Protein AF-U3TZK6-F1 (afdb_monomer_lite)

Sequence (87 aa):
MTSRLLLQTRVLTVAAPDYLARCGRPTQPQQLTEHNCLQYIDPRSNKPFSWEFHRGTQRLTVATHGHLTTTDPDLMVQACVGGAGVA

pLDDT: mean 95.45, std 4.26, range [64.56, 98.62]

Radius of gyration: 14.42 Å; chains: 1; bounding box: 30×44×25 Å

Secondary structure (DSSP, 8-state):
--------------B-HHHHHHH---SSGGGGGGSBBPEEEETTTTEEPPEEEEETTEEEEE--B-S-EES-HHHHHHHHHTTS-B-

Foldseek 3Di:
DDDDDDDDDDDDKDAAPVLCVVQNDDPDPQCLQVWAAAFEQDPVVRHTDWPWDDDPPDIDTHPHHHDHYDNDPVVVVVCRNVNRTMD

Structure (mmCIF, N/CA/C/O backbone):
data_AF-U3TZK6-F1
#
_entry.id   AF-U3TZK6-F1
#
loop_
_atom_site.group_PDB
_atom_site.id
_atom_site.type_symbol
_atom_site.label_atom_id
_atom_site.label_alt_id
_atom_site.label_comp_id
_atom_site.label_asym_id
_atom_site.label_entity_id
_atom_site.label_seq_id
_atom_site.pdbx_PDB_ins_code
_atom_site.Cartn_x
_atom_site.Cartn_y
_atom_site.Cartn_z
_atom_site.occupancy
_atom_site.B_iso_or_equiv
_atom_site.auth_seq_id
_atom_site.auth_comp_id
_atom_site.auth_asym_id
_atom_site.auth_atom_id
_atom_site.pdbx_PDB_model_num
ATOM 1 N N . MET A 1 1 ? -15.366 31.603 8.713 1.00 64.56 1 MET A N 1
ATOM 2 C CA . MET A 1 1 ? -14.903 30.720 7.620 1.00 64.56 1 MET A CA 1
ATOM 3 C C . MET A 1 1 ? -15.989 29.691 7.361 1.00 64.56 1 MET A C 1
ATOM 5 O O . MET A 1 1 ? -16.362 29.003 8.300 1.00 64.56 1 MET A O 1
ATOM 9 N N . THR A 1 2 ? -16.539 29.624 6.148 1.00 87.88 2 THR A N 1
ATOM 10 C CA . THR A 1 2 ? -17.494 28.579 5.744 1.00 87.88 2 THR A CA 1
ATOM 11 C C . THR A 1 2 ? -16.758 27.543 4.893 1.00 87.88 2 THR A C 1
ATOM 13 O O . THR A 1 2 ? -15.996 27.909 4.002 1.00 87.88 2 THR A O 1
ATOM 16 N N . SER A 1 3 ? -16.939 26.253 5.181 1.00 90.19 3 SER A N 1
ATOM 17 C CA . SER A 1 3 ? -16.453 25.154 4.335 1.00 90.19 3 SER A CA 1
ATOM 18 C C . SER A 1 3 ? -17.636 24.472 3.645 1.00 90.19 3 SER A C 1
ATOM 20 O O . SER A 1 3 ? -18.756 24.482 4.159 1.00 90.19 3 SER A O 1
ATOM 22 N N . ARG A 1 4 ? -17.406 23.902 2.458 1.00 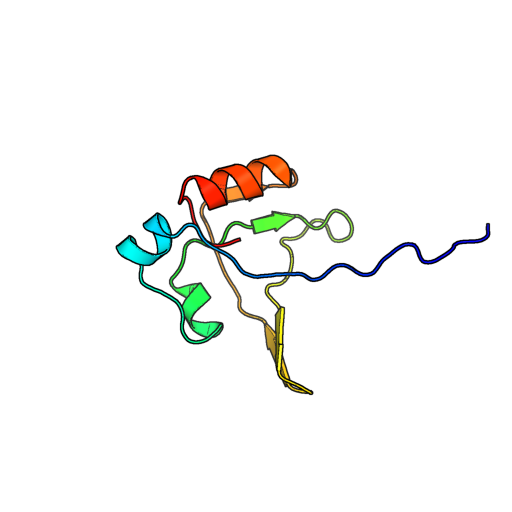95.62 4 ARG A N 1
ATOM 23 C CA . ARG A 1 4 ? -18.409 23.150 1.693 1.00 95.62 4 ARG A CA 1
ATOM 24 C C . ARG A 1 4 ? -17.787 21.853 1.194 1.00 95.62 4 ARG A C 1
ATOM 26 O O . ARG A 1 4 ? -16.707 21.883 0.611 1.00 95.62 4 ARG A O 1
ATOM 33 N N . LEU A 1 5 ? -18.475 20.733 1.409 1.00 95.50 5 LEU A N 1
ATOM 34 C CA . LEU A 1 5 ? -18.057 19.434 0.887 1.00 95.50 5 LEU A CA 1
ATOM 35 C C . LEU A 1 5 ? -18.050 19.472 -0.646 1.00 95.50 5 LEU A C 1
ATOM 37 O O . LEU A 1 5 ? -19.059 19.819 -1.255 1.00 95.50 5 LEU A O 1
ATOM 41 N N . LEU A 1 6 ? -16.914 19.124 -1.251 1.00 96.81 6 LEU A N 1
ATOM 42 C CA . LEU A 1 6 ? -16.792 19.019 -2.707 1.00 96.81 6 LEU A CA 1
ATOM 43 C C . LEU A 1 6 ? -16.957 17.575 -3.176 1.00 96.81 6 LEU A C 1
ATOM 45 O O . LEU A 1 6 ? -17.686 17.317 -4.126 1.00 96.81 6 LEU A O 1
ATOM 49 N N . LEU A 1 7 ? -16.282 16.640 -2.506 1.00 96.50 7 LEU A N 1
ATOM 50 C CA . LEU A 1 7 ? -16.269 15.230 -2.878 1.00 96.50 7 LEU A CA 1
ATOM 51 C C . LEU A 1 7 ? -15.865 14.346 -1.698 1.00 96.50 7 LEU A C 1
ATOM 53 O O . LEU A 1 7 ? -15.268 14.813 -0.726 1.00 96.50 7 LEU A O 1
ATOM 57 N N . GLN A 1 8 ? -16.155 13.054 -1.829 1.00 94.31 8 GLN A N 1
ATOM 58 C CA . GLN A 1 8 ? -15.653 11.999 -0.955 1.00 94.31 8 GLN A CA 1
ATOM 59 C C . GLN A 1 8 ? -14.762 11.065 -1.778 1.00 94.31 8 GLN A C 1
ATOM 61 O O . GLN A 1 8 ? -15.192 10.549 -2.809 1.00 94.31 8 GLN A O 1
ATOM 66 N N . THR A 1 9 ? -13.528 10.846 -1.329 1.00 91.75 9 THR A N 1
ATOM 67 C CA . THR A 1 9 ? -12.599 9.888 -1.941 1.00 91.75 9 THR A CA 1
ATOM 68 C C . THR A 1 9 ? -12.618 8.553 -1.205 1.00 91.75 9 THR A C 1
ATOM 70 O O . THR A 1 9 ? -13.013 8.466 -0.041 1.00 91.75 9 THR A O 1
ATOM 73 N N . ARG A 1 10 ? -12.184 7.496 -1.899 1.00 89.62 10 ARG A N 1
ATOM 74 C CA . ARG A 1 10 ? -11.928 6.179 -1.307 1.00 89.62 10 ARG A CA 1
ATOM 75 C C . ARG A 1 10 ? -10.423 5.964 -1.198 1.00 89.62 10 ARG A C 1
ATOM 77 O O . ARG A 1 10 ? -9.687 6.398 -2.078 1.00 89.62 10 ARG A O 1
ATOM 84 N N . VAL A 1 11 ? -10.001 5.258 -0.156 1.00 90.38 11 VAL A N 1
ATOM 85 C CA . VAL A 1 11 ? -8.650 4.696 -0.045 1.00 90.38 11 VAL A CA 1
ATOM 86 C C . VAL A 1 11 ? -8.723 3.261 -0.553 1.00 90.38 11 VAL A C 1
ATOM 88 O O . VAL A 1 11 ? -9.605 2.508 -0.137 1.00 90.38 11 VAL A O 1
ATOM 91 N N . LEU A 1 12 ? -7.859 2.908 -1.501 1.00 93.62 12 LEU A N 1
ATOM 92 C CA . LEU A 1 12 ? -7.827 1.594 -2.137 1.00 93.62 12 LEU A CA 1
ATOM 93 C C . LEU A 1 12 ? -6.430 1.010 -1.992 1.00 93.62 12 LEU A C 1
ATOM 95 O O . LEU A 1 12 ? -5.459 1.718 -2.220 1.00 93.62 12 LEU A O 1
ATOM 99 N N . THR A 1 13 ? -6.363 -0.281 -1.680 1.00 96.50 13 THR A N 1
ATOM 100 C CA . THR A 1 13 ? -5.114 -1.042 -1.688 1.00 96.50 13 THR A CA 1
ATOM 101 C C . THR A 1 13 ? -4.903 -1.662 -3.061 1.00 96.50 13 THR A C 1
ATOM 103 O O . THR A 1 13 ? -5.759 -2.416 -3.537 1.00 96.50 13 THR A O 1
ATOM 106 N N . VAL A 1 14 ? -3.785 -1.346 -3.705 1.00 97.31 14 VAL A N 1
ATOM 107 C CA . VAL A 1 14 ? -3.505 -1.699 -5.101 1.00 97.31 14 VAL A CA 1
ATOM 108 C C . VAL A 1 14 ? -2.054 -2.137 -5.293 1.00 97.31 14 VAL A C 1
ATOM 110 O O . VAL A 1 14 ? -1.175 -1.822 -4.503 1.00 97.31 14 VAL A O 1
ATOM 113 N N . ALA A 1 15 ? -1.797 -2.885 -6.362 1.00 98.44 15 ALA A N 1
ATOM 114 C CA . ALA A 1 15 ? -0.454 -3.264 -6.787 1.00 98.44 15 ALA A CA 1
ATOM 115 C C . ALA A 1 15 ? -0.435 -3.475 -8.304 1.00 98.44 15 ALA A C 1
ATOM 117 O O . ALA A 1 15 ? -1.467 -3.813 -8.894 1.00 98.44 15 ALA A O 1
ATOM 118 N N . ALA A 1 16 ? 0.729 -3.311 -8.937 1.00 98.62 16 ALA A N 1
ATOM 119 C CA . ALA A 1 16 ? 0.877 -3.632 -10.354 1.00 98.62 16 ALA A CA 1
ATOM 120 C C . ALA A 1 16 ? 0.641 -5.134 -10.624 1.00 98.62 16 ALA A C 1
ATOM 122 O O . ALA A 1 16 ? 1.031 -5.974 -9.803 1.00 98.62 16 ALA A O 1
ATOM 123 N N . PRO A 1 17 ? 0.075 -5.504 -11.789 1.00 98.50 17 PRO A N 1
ATOM 124 C CA . PRO A 1 17 ? -0.097 -6.904 -12.179 1.00 98.50 17 PRO A CA 1
ATOM 125 C C . PRO A 1 17 ? 1.202 -7.717 -12.105 1.00 98.50 17 PRO A C 1
ATOM 127 O O . PRO A 1 17 ? 1.202 -8.812 -11.546 1.00 98.50 17 PRO A O 1
ATOM 130 N N . ASP A 1 18 ? 2.320 -7.153 -12.570 1.00 98.38 18 ASP A N 1
ATOM 131 C CA . ASP A 1 18 ? 3.632 -7.816 -12.563 1.00 98.38 18 ASP A CA 1
ATOM 132 C C . ASP A 1 18 ? 4.163 -8.061 -11.144 1.00 98.38 18 ASP A C 1
ATOM 134 O O . ASP A 1 18 ? 4.824 -9.069 -10.880 1.00 98.38 18 ASP A O 1
ATOM 138 N N . TYR A 1 19 ? 3.842 -7.172 -10.198 1.00 98.62 19 TYR A N 1
ATOM 139 C CA . TYR A 1 19 ? 4.147 -7.397 -8.787 1.00 98.62 19 TYR A CA 1
ATOM 140 C C . TYR A 1 19 ? 3.360 -8.596 -8.252 1.00 98.62 19 TYR A C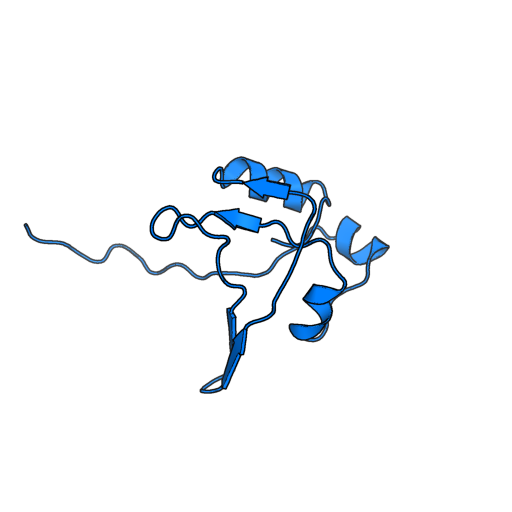 1
ATOM 142 O O . TYR A 1 19 ? 3.949 -9.504 -7.668 1.00 98.62 19 TYR A O 1
ATOM 150 N N . LEU A 1 20 ? 2.049 -8.642 -8.505 1.00 98.44 20 LEU A N 1
ATOM 151 C CA . LEU A 1 20 ? 1.185 -9.737 -8.051 1.00 98.44 20 LEU A CA 1
ATOM 152 C C . LEU A 1 20 ? 1.537 -11.077 -8.712 1.00 98.44 20 LEU A C 1
ATOM 154 O O . LEU A 1 20 ? 1.435 -12.115 -8.065 1.00 98.44 20 LEU A O 1
ATOM 158 N N . ALA A 1 21 ? 1.984 -11.073 -9.969 1.00 98.38 21 ALA A N 1
ATOM 159 C CA . ALA A 1 21 ? 2.446 -12.279 -10.653 1.00 98.38 21 ALA A CA 1
ATOM 160 C C . ALA A 1 21 ? 3.710 -12.869 -10.002 1.00 98.38 21 ALA A C 1
ATOM 162 O O . ALA A 1 21 ? 3.848 -14.087 -9.914 1.00 98.38 21 ALA A O 1
ATOM 163 N N . ARG A 1 22 ? 4.620 -12.012 -9.519 1.00 98.12 22 ARG A N 1
ATOM 164 C CA . ARG A 1 22 ? 5.881 -12.419 -8.877 1.00 98.12 22 ARG A CA 1
ATOM 165 C C . ARG A 1 22 ? 5.737 -12.750 -7.394 1.00 98.12 22 ARG A C 1
ATOM 167 O O . ARG A 1 22 ? 6.416 -13.647 -6.908 1.00 98.12 22 ARG A O 1
ATOM 174 N N . CYS A 1 23 ? 4.908 -11.999 -6.675 1.00 98.00 23 CYS A N 1
ATOM 175 C CA . CYS A 1 23 ? 4.803 -12.065 -5.215 1.00 98.00 23 CYS A CA 1
ATOM 176 C C . CY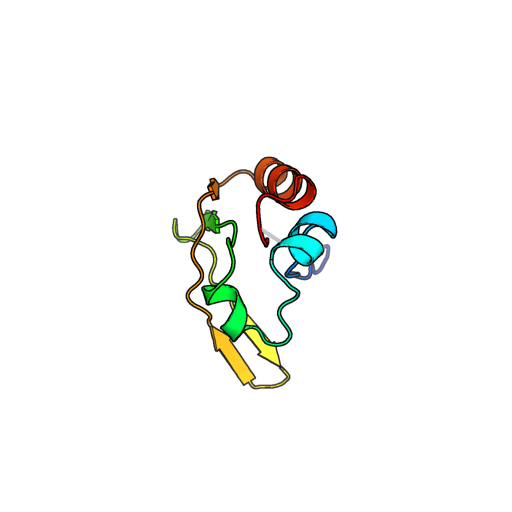S A 1 23 ? 3.518 -12.746 -4.726 1.00 98.00 23 CYS A C 1
ATOM 178 O O . CYS A 1 23 ? 3.359 -12.939 -3.526 1.00 98.00 23 CYS A O 1
ATOM 180 N N . GLY A 1 24 ? 2.607 -13.112 -5.629 1.00 97.88 24 GLY A N 1
ATOM 181 C CA . GLY A 1 24 ? 1.289 -13.630 -5.282 1.00 97.88 24 GLY A CA 1
ATOM 182 C C . GLY A 1 24 ? 0.285 -12.521 -4.956 1.00 97.88 24 GLY A C 1
ATOM 183 O O . GLY A 1 24 ? 0.639 -11.374 -4.677 1.00 97.88 24 GLY A O 1
ATOM 184 N N . ARG A 1 25 ? -1.007 -12.866 -5.017 1.00 97.50 25 ARG A N 1
ATOM 185 C CA . ARG A 1 25 ? -2.104 -11.950 -4.685 1.00 97.50 25 ARG A CA 1
ATOM 186 C C . ARG A 1 25 ? -2.606 -12.198 -3.259 1.00 97.50 25 ARG A C 1
ATOM 188 O O . ARG A 1 25 ? -3.114 -13.293 -3.009 1.00 97.50 25 ARG A O 1
ATOM 195 N N . PRO A 1 26 ? -2.579 -11.187 -2.368 1.00 96.94 26 PRO A N 1
ATOM 196 C CA . PRO A 1 26 ? -3.235 -11.280 -1.069 1.00 96.94 26 PRO A CA 1
ATOM 197 C C . PRO A 1 26 ? -4.730 -11.579 -1.228 1.00 96.94 26 PRO A C 1
ATOM 199 O O . PRO A 1 26 ? -5.444 -10.905 -1.976 1.00 96.94 26 PRO A O 1
ATOM 202 N N . THR A 1 27 ? -5.212 -12.577 -0.497 1.00 95.75 27 THR A N 1
ATOM 203 C CA . THR A 1 27 ? -6.637 -12.937 -0.382 1.00 95.75 27 THR A CA 1
ATOM 204 C C . THR A 1 27 ? -7.284 -12.347 0.872 1.00 95.75 27 THR A C 1
ATOM 206 O O . THR A 1 27 ? -8.504 -12.186 0.921 1.00 95.75 27 THR A O 1
ATOM 209 N N . GLN A 1 28 ? -6.473 -11.971 1.865 1.00 95.94 28 GLN A N 1
ATOM 210 C CA . GLN A 1 28 ? -6.902 -11.312 3.098 1.00 95.94 28 GLN A CA 1
ATOM 211 C C . GLN A 1 28 ? -5.900 -10.228 3.530 1.00 95.94 28 GLN A C 1
ATOM 213 O O . GLN A 1 28 ? -4.706 -10.379 3.268 1.00 95.94 28 GLN A O 1
ATOM 218 N N . PRO A 1 29 ? -6.341 -9.152 4.214 1.00 96.75 29 PRO A N 1
ATOM 219 C CA . PRO A 1 29 ? -5.463 -8.029 4.547 1.00 96.75 29 PRO A CA 1
ATOM 220 C C . PRO A 1 29 ? -4.244 -8.400 5.393 1.00 96.75 29 PRO A C 1
ATOM 222 O O . PRO A 1 29 ? -3.188 -7.805 5.231 1.00 96.75 29 PRO A O 1
ATOM 225 N N . GLN A 1 30 ? -4.356 -9.401 6.269 1.00 97.00 30 GLN A N 1
ATOM 226 C CA . GLN A 1 30 ? -3.252 -9.851 7.121 1.00 97.00 30 GLN A CA 1
ATOM 227 C C . GLN A 1 30 ? -2.040 -10.319 6.311 1.00 97.00 30 GLN A C 1
ATOM 229 O O . GLN A 1 30 ? -0.920 -10.145 6.764 1.00 97.00 30 GLN A O 1
ATOM 234 N N . GLN A 1 31 ? -2.247 -10.855 5.103 1.00 97.88 31 GLN A N 1
ATOM 235 C CA . GLN A 1 31 ? -1.147 -11.296 4.239 1.00 97.88 31 GLN A CA 1
ATOM 236 C C . GLN A 1 31 ? -0.261 -10.133 3.780 1.00 97.88 31 GLN A C 1
ATOM 238 O O . GLN A 1 31 ? 0.866 -10.361 3.367 1.00 97.88 31 GLN A O 1
ATOM 243 N N . LEU A 1 32 ? -0.712 -8.879 3.892 1.00 97.88 32 LEU A N 1
ATOM 244 C CA . LEU A 1 32 ? 0.098 -7.710 3.539 1.00 97.88 32 LEU A CA 1
ATOM 245 C C . LEU A 1 32 ? 1.362 -7.560 4.395 1.00 97.88 32 LEU A C 1
ATOM 247 O O . LEU A 1 32 ? 2.288 -6.879 3.966 1.00 97.88 32 LEU A O 1
ATOM 251 N N . THR A 1 33 ? 1.453 -8.220 5.554 1.00 97.31 33 THR A N 1
ATOM 252 C CA . THR A 1 33 ? 2.708 -8.288 6.322 1.00 97.31 33 THR A CA 1
ATOM 253 C C . THR A 1 33 ? 3.814 -9.043 5.581 1.00 97.31 33 THR A C 1
ATOM 255 O O . THR A 1 33 ? 4.981 -8.890 5.906 1.00 97.31 33 THR A O 1
ATOM 258 N N . GLU A 1 34 ? 3.469 -9.859 4.585 1.00 97.44 34 GLU A N 1
ATOM 259 C CA . GLU A 1 34 ? 4.417 -10.619 3.760 1.00 97.44 34 GLU A CA 1
ATOM 260 C C . GLU A 1 34 ? 4.785 -9.873 2.464 1.00 97.44 34 GLU A C 1
ATOM 262 O O . GLU A 1 34 ? 5.624 -10.332 1.689 1.00 97.44 34 GLU A O 1
ATOM 267 N N . HIS A 1 35 ? 4.178 -8.707 2.221 1.00 98.38 35 HIS A N 1
ATOM 268 C CA . HIS A 1 35 ? 4.382 -7.906 1.019 1.00 98.38 35 HIS A CA 1
ATOM 269 C C . HIS A 1 35 ? 5.188 -6.636 1.296 1.00 98.38 35 HIS A C 1
ATOM 271 O O . HIS A 1 35 ? 5.212 -6.093 2.399 1.00 98.38 35 HIS A O 1
ATOM 277 N N . ASN A 1 36 ? 5.825 -6.120 0.243 1.00 98.19 36 ASN A N 1
ATOM 278 C CA . ASN A 1 36 ? 6.476 -4.817 0.280 1.00 98.19 36 ASN A CA 1
ATOM 279 C C . ASN A 1 36 ? 5.400 -3.728 0.174 1.00 98.19 36 ASN A C 1
ATOM 281 O O . ASN A 1 36 ? 4.964 -3.405 -0.930 1.00 98.19 36 ASN A O 1
ATOM 285 N N . CYS A 1 37 ? 4.949 -3.195 1.306 1.00 98.25 37 CYS A N 1
ATOM 286 C CA . CYS A 1 37 ? 3.914 -2.166 1.355 1.00 98.25 37 CYS A CA 1
ATOM 287 C C . CYS A 1 37 ? 4.550 -0.774 1.389 1.00 98.25 37 CYS A C 1
ATOM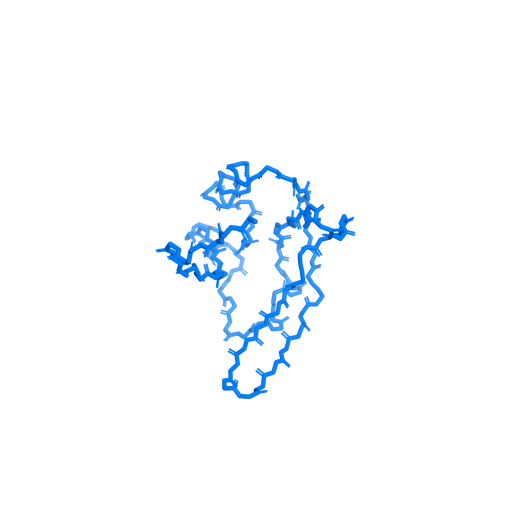 289 O O . CYS A 1 37 ? 5.256 -0.431 2.341 1.00 98.25 37 CYS A O 1
ATOM 291 N N . LEU A 1 38 ? 4.300 0.030 0.358 1.00 98.12 38 LEU A N 1
ATOM 292 C CA . LEU A 1 38 ? 4.800 1.395 0.241 1.00 98.12 38 LEU A CA 1
ATOM 293 C C . LEU A 1 38 ? 4.144 2.266 1.322 1.00 98.12 38 LEU A C 1
ATOM 295 O O . LEU A 1 38 ? 2.927 2.274 1.478 1.00 98.12 38 LEU A O 1
ATOM 299 N N . GLN A 1 39 ? 4.950 2.994 2.088 1.00 97.38 39 GLN A N 1
ATOM 300 C CA . GLN A 1 39 ? 4.474 3.761 3.236 1.00 97.38 39 GLN A CA 1
ATOM 301 C C . GLN A 1 39 ? 4.301 5.235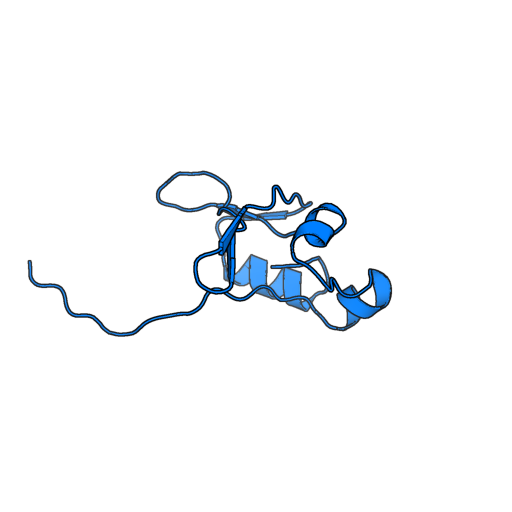 2.864 1.00 97.38 39 GLN A C 1
ATOM 303 O O . GLN A 1 39 ? 5.212 5.860 2.318 1.00 97.38 39 GLN A O 1
ATOM 308 N N . TYR A 1 40 ? 3.139 5.805 3.178 1.00 95.81 40 TYR A N 1
ATOM 309 C CA . TYR A 1 40 ? 2.874 7.234 3.014 1.00 95.81 40 TYR A CA 1
ATOM 310 C C . TYR A 1 40 ? 2.925 7.919 4.374 1.00 95.81 40 TYR A C 1
ATOM 312 O O . TYR A 1 40 ? 2.246 7.470 5.293 1.00 95.81 40 TYR A O 1
ATOM 320 N N . ILE A 1 41 ? 3.692 8.993 4.533 1.00 95.69 41 ILE A N 1
ATOM 321 C CA . ILE A 1 41 ? 3.685 9.771 5.776 1.00 95.69 41 ILE A CA 1
ATOM 322 C C . ILE A 1 41 ? 2.460 10.686 5.793 1.00 95.69 41 ILE A C 1
ATOM 324 O O . ILE A 1 41 ? 2.324 11.574 4.954 1.00 95.69 41 ILE A O 1
ATOM 328 N N . ASP A 1 42 ? 1.588 10.503 6.783 1.00 91.62 42 ASP A N 1
ATOM 329 C CA . ASP A 1 42 ? 0.468 11.406 7.023 1.00 91.62 42 ASP A CA 1
ATOM 330 C C . ASP A 1 42 ? 0.996 12.779 7.485 1.00 91.62 42 ASP A C 1
ATOM 332 O O . ASP A 1 42 ? 1.619 12.868 8.550 1.00 91.62 42 ASP A O 1
ATOM 336 N N . PRO A 1 43 ? 0.719 13.869 6.744 1.00 88.25 43 PRO A N 1
ATOM 337 C CA . PRO A 1 43 ? 1.214 15.202 7.078 1.00 88.25 43 PRO A CA 1
ATOM 338 C C . PRO A 1 43 ? 0.656 15.746 8.400 1.00 88.25 43 PRO A C 1
ATOM 340 O O . PRO A 1 43 ? 1.215 16.693 8.949 1.00 88.25 43 PRO A O 1
ATOM 343 N N . ARG A 1 44 ? -0.440 15.182 8.930 1.00 90.12 44 ARG A N 1
ATOM 344 C CA . ARG A 1 44 ? -1.025 15.613 10.210 1.00 90.12 44 ARG A CA 1
ATOM 345 C C . ARG A 1 44 ? -0.327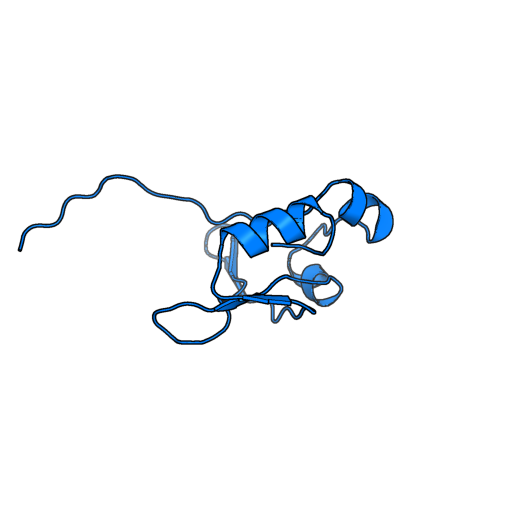 14.990 11.411 1.00 90.12 44 ARG A C 1
ATOM 347 O O . ARG A 1 44 ? -0.103 15.676 12.403 1.00 90.12 44 ARG A O 1
ATOM 354 N N . SER A 1 45 ? -0.035 13.694 11.345 1.00 92.19 45 SER A N 1
ATOM 355 C CA . SER A 1 45 ? 0.552 12.942 12.461 1.00 92.19 45 SER A CA 1
ATOM 356 C C . SER A 1 45 ? 2.066 12.753 12.351 1.00 92.19 45 SER A C 1
ATOM 358 O O . SER A 1 45 ? 2.696 12.377 13.340 1.00 92.19 45 SER A O 1
ATOM 360 N N . ASN A 1 46 ? 2.645 13.026 11.177 1.00 91.62 46 ASN A N 1
ATOM 361 C CA . ASN A 1 46 ? 4.049 12.794 10.835 1.00 91.62 46 ASN A CA 1
ATOM 362 C C . ASN A 1 46 ? 4.484 11.330 11.051 1.00 91.62 46 ASN A C 1
ATOM 364 O O . ASN A 1 46 ? 5.614 11.039 11.443 1.00 91.62 46 ASN A O 1
ATOM 368 N N . LYS A 1 47 ? 3.547 10.402 10.839 1.00 92.25 47 LYS A N 1
ATOM 369 C CA . LYS A 1 47 ? 3.727 8.951 10.955 1.00 92.25 47 LYS A CA 1
ATOM 370 C C . LYS A 1 47 ? 3.248 8.275 9.669 1.00 92.25 47 LYS A C 1
ATOM 372 O O . LYS A 1 47 ? 2.420 8.859 8.968 1.00 92.25 47 LYS A O 1
ATOM 377 N N . PRO A 1 48 ? 3.718 7.054 9.357 1.00 91.88 48 PRO A N 1
ATOM 378 C CA . PRO A 1 48 ? 3.130 6.262 8.286 1.00 91.88 48 PRO A CA 1
ATOM 379 C C . PRO A 1 48 ? 1.612 6.129 8.448 1.00 91.88 48 PRO A C 1
ATOM 381 O O . PRO A 1 48 ? 1.110 5.926 9.558 1.00 91.88 48 PRO A O 1
ATOM 384 N N . PHE A 1 49 ? 0.890 6.256 7.340 1.00 90.44 49 PHE A N 1
ATOM 385 C CA . PHE A 1 49 ? -0.553 6.106 7.284 1.00 90.44 49 PHE A CA 1
ATOM 386 C C . PHE A 1 49 ? -0.937 4.692 7.729 1.00 90.44 49 PHE A C 1
ATOM 388 O O . PHE A 1 49 ? -0.379 3.701 7.259 1.00 90.44 49 PHE A O 1
ATOM 395 N N . SER A 1 50 ? -1.886 4.594 8.659 1.00 91.81 50 SER A N 1
ATOM 396 C CA . SER A 1 50 ? -2.301 3.304 9.206 1.00 91.81 50 SER A CA 1
ATOM 397 C C . SER A 1 50 ? -3.032 2.482 8.148 1.00 91.81 50 SER A C 1
ATOM 399 O O . SER A 1 50 ? -4.043 2.920 7.600 1.00 91.81 50 SER A O 1
ATOM 401 N N . TRP A 1 51 ? -2.566 1.257 7.920 1.00 95.38 51 TRP A N 1
ATOM 402 C CA . TRP A 1 51 ? -3.203 0.296 7.025 1.00 95.38 51 TRP A CA 1
ATOM 403 C C . TRP A 1 51 ? -4.426 -0.321 7.706 1.00 95.38 51 TRP A C 1
ATOM 405 O O . TRP A 1 51 ? -4.348 -1.367 8.354 1.00 95.38 51 TRP A O 1
ATOM 415 N N . GLU A 1 52 ? -5.556 0.377 7.610 1.00 95.12 52 GLU A N 1
ATOM 416 C CA . GLU A 1 52 ? -6.821 -0.013 8.226 1.00 95.12 52 GLU A CA 1
ATOM 417 C C . GLU A 1 52 ? -7.829 -0.512 7.184 1.00 95.12 52 GLU A C 1
ATOM 419 O O . GLU A 1 52 ? -8.189 0.189 6.240 1.00 95.12 52 GLU A O 1
ATOM 424 N N . PHE A 1 53 ? -8.338 -1.720 7.401 1.00 95.56 53 PHE A N 1
ATOM 425 C CA . PHE A 1 53 ? -9.307 -2.388 6.543 1.00 95.56 53 PHE A CA 1
ATOM 426 C C . PHE A 1 53 ? -10.643 -2.530 7.257 1.00 95.56 53 PHE A C 1
ATOM 428 O O . PHE A 1 53 ? -10.705 -2.864 8.441 1.00 95.56 53 PHE A O 1
ATOM 435 N N . HIS A 1 54 ? -11.722 -2.274 6.522 1.00 94.38 54 HIS A N 1
ATOM 436 C CA . HIS A 1 54 ? -13.081 -2.249 7.057 1.00 94.38 54 HIS A CA 1
ATOM 437 C C . HIS A 1 54 ? -13.935 -3.309 6.363 1.00 94.38 54 HIS A C 1
ATOM 439 O O . HIS A 1 54 ? -13.951 -3.402 5.135 1.00 94.38 54 HIS A O 1
ATOM 445 N N . ARG A 1 55 ? -14.685 -4.088 7.147 1.00 93.25 55 ARG A N 1
ATOM 446 C CA . ARG A 1 55 ? -15.721 -5.008 6.658 1.00 93.25 55 ARG A CA 1
ATOM 447 C C . ARG A 1 55 ? -16.951 -4.889 7.555 1.00 93.25 55 ARG A C 1
ATOM 449 O O . ARG A 1 55 ? -17.028 -5.504 8.616 1.00 93.25 55 ARG A O 1
ATOM 456 N N . GLY A 1 56 ? -17.918 -4.077 7.131 1.00 92.81 56 GLY A N 1
ATOM 457 C CA . GLY A 1 56 ? -19.072 -3.737 7.965 1.00 92.81 56 GLY A CA 1
ATOM 458 C C . GLY A 1 56 ? -18.624 -2.988 9.222 1.00 92.81 56 GLY A C 1
ATOM 459 O O . GLY A 1 56 ? -17.991 -1.944 9.121 1.00 92.81 56 GLY A O 1
ATOM 460 N N . THR A 1 57 ? -18.927 -3.533 10.399 1.00 94.38 57 THR A N 1
ATOM 461 C CA . THR A 1 57 ? -18.496 -2.979 11.695 1.00 94.38 57 THR A CA 1
ATOM 462 C C . THR A 1 57 ? -17.093 -3.421 12.111 1.00 94.38 57 THR A C 1
ATOM 464 O O . THR A 1 57 ? -16.542 -2.883 13.070 1.00 94.38 57 THR A O 1
ATOM 467 N N . GLN A 1 58 ? -16.507 -4.400 11.417 1.00 94.88 58 GLN A N 1
ATOM 468 C CA . GLN A 1 58 ? -15.178 -4.905 11.735 1.00 94.88 58 GLN A CA 1
ATOM 469 C C . GLN A 1 58 ? -14.110 -3.980 11.160 1.00 94.88 58 GLN A C 1
ATOM 471 O O . GLN A 1 58 ? -14.136 -3.644 9.973 1.00 94.88 58 GLN A O 1
ATOM 476 N N . ARG A 1 59 ? -13.149 -3.618 12.011 1.00 95.69 59 ARG A N 1
ATOM 477 C CA . ARG A 1 59 ? -11.942 -2.873 11.654 1.00 95.69 59 ARG A CA 1
ATOM 478 C C . ARG A 1 59 ? -10.730 -3.735 11.958 1.00 95.69 59 ARG A C 1
ATOM 480 O O . ARG A 1 59 ? -10.657 -4.343 13.024 1.00 95.69 59 ARG A O 1
ATOM 487 N N . LEU A 1 60 ? -9.798 -3.778 11.020 1.00 96.06 60 LEU A N 1
ATOM 488 C CA . LEU A 1 60 ? -8.538 -4.491 11.143 1.00 96.06 60 LEU A CA 1
ATOM 489 C C . LEU A 1 60 ? -7.406 -3.545 10.772 1.00 96.06 60 LEU A C 1
ATOM 491 O O . LEU A 1 60 ? -7.332 -3.093 9.632 1.00 96.06 60 LEU A O 1
ATOM 495 N N . THR A 1 61 ? -6.504 -3.307 11.713 1.00 96.62 61 THR A N 1
ATOM 496 C CA . THR A 1 61 ? -5.244 -2.620 11.439 1.00 96.62 61 THR A CA 1
ATOM 497 C C . THR A 1 61 ? -4.164 -3.655 11.181 1.00 96.62 61 THR A C 1
ATOM 499 O O . THR A 1 61 ? -3.978 -4.569 11.985 1.00 96.62 61 THR A O 1
ATOM 502 N N . VAL A 1 62 ? -3.450 -3.513 10.070 1.00 96.88 62 VAL A N 1
ATOM 503 C CA . VAL A 1 62 ? -2.336 -4.386 9.698 1.00 96.88 62 VAL A CA 1
ATOM 504 C C . VAL A 1 62 ? -1.041 -3.597 9.842 1.00 96.88 62 VAL A C 1
ATOM 506 O O . VAL A 1 62 ? -0.896 -2.522 9.268 1.00 96.88 62 VAL A O 1
ATOM 509 N N . ALA A 1 63 ? -0.092 -4.115 10.618 1.00 95.50 63 ALA A N 1
ATOM 510 C CA . ALA A 1 63 ? 1.233 -3.517 10.736 1.00 95.50 63 ALA A CA 1
ATOM 511 C C . ALA A 1 63 ? 2.075 -3.912 9.515 1.00 95.50 63 ALA A C 1
ATOM 513 O O . ALA A 1 63 ? 2.743 -4.943 9.521 1.00 95.50 63 ALA A O 1
ATOM 514 N N . THR A 1 64 ? 1.984 -3.129 8.443 1.00 96.62 64 THR A N 1
ATOM 515 C CA . THR A 1 64 ? 2.750 -3.368 7.217 1.00 96.62 64 THR A CA 1
ATOM 516 C C . THR A 1 64 ? 4.138 -2.733 7.293 1.00 96.62 64 THR A C 1
ATOM 518 O O . THR A 1 64 ? 4.420 -1.881 8.138 1.00 96.62 64 THR A O 1
ATOM 521 N N . HIS A 1 65 ? 5.018 -3.151 6.389 1.00 95.12 65 HIS A N 1
ATOM 522 C CA . HIS A 1 65 ? 6.349 -2.583 6.221 1.00 95.12 65 HIS A CA 1
ATOM 523 C C . HIS A 1 65 ? 6.719 -2.538 4.740 1.00 95.12 65 HIS A C 1
ATOM 525 O O . HIS A 1 65 ? 6.193 -3.308 3.933 1.00 95.12 65 HIS A O 1
ATOM 531 N N . GLY A 1 66 ? 7.670 -1.684 4.380 1.00 94.75 66 GLY A N 1
ATOM 532 C CA . GLY A 1 66 ? 8.216 -1.689 3.034 1.00 94.75 66 GLY A CA 1
ATOM 533 C C . GLY A 1 66 ? 9.454 -0.828 2.869 1.00 94.75 66 GLY A C 1
ATOM 534 O O . GLY A 1 66 ? 9.835 -0.062 3.749 1.00 94.75 66 GLY A O 1
ATOM 535 N N . HIS A 1 67 ? 10.093 -0.983 1.716 1.00 96.00 67 HIS A N 1
ATOM 536 C CA . HIS A 1 67 ? 11.376 -0.359 1.393 1.00 96.00 67 HIS A CA 1
ATOM 537 C C . HIS A 1 67 ? 11.257 1.118 0.994 1.00 96.00 67 HIS A C 1
ATOM 539 O O . HIS A 1 67 ? 12.267 1.812 0.929 1.00 96.00 67 HIS A O 1
ATOM 545 N N . LEU A 1 68 ? 10.041 1.600 0.720 1.00 97.44 68 LEU A N 1
ATOM 546 C CA . LEU A 1 68 ? 9.771 2.992 0.377 1.00 97.44 68 LEU A CA 1
ATOM 547 C C . LEU A 1 68 ? 8.853 3.609 1.426 1.00 97.44 68 LEU A C 1
ATOM 549 O O . LEU A 1 68 ? 7.766 3.098 1.682 1.00 97.44 68 LEU A O 1
ATOM 553 N N . THR A 1 69 ? 9.285 4.737 1.982 1.00 97.19 69 THR A N 1
ATOM 554 C CA . THR A 1 69 ? 8.454 5.640 2.781 1.00 97.19 69 THR A CA 1
ATOM 555 C C . THR A 1 69 ? 8.542 7.031 2.166 1.00 97.19 69 THR A C 1
ATOM 557 O O . THR A 1 69 ? 9.645 7.518 1.930 1.00 97.19 69 THR A O 1
ATOM 560 N N . THR A 1 70 ? 7.406 7.658 1.866 1.00 97.00 70 THR A N 1
ATOM 561 C CA . THR A 1 70 ? 7.354 8.922 1.116 1.00 97.00 70 THR A CA 1
ATOM 562 C C . THR A 1 70 ? 6.246 9.847 1.617 1.00 97.00 70 THR A C 1
ATOM 564 O O . THR A 1 70 ? 5.248 9.399 2.175 1.00 97.00 70 THR A O 1
ATOM 567 N N . THR A 1 71 ? 6.417 11.149 1.411 1.00 96.75 71 THR A N 1
ATOM 568 C CA . THR A 1 71 ? 5.371 12.181 1.538 1.00 96.75 71 THR A CA 1
ATOM 569 C C . THR A 1 71 ? 4.796 12.594 0.177 1.00 96.75 71 THR A C 1
ATOM 571 O O . THR A 1 71 ? 3.805 13.322 0.121 1.00 96.75 71 THR A O 1
ATOM 574 N N . ASP A 1 72 ? 5.408 12.132 -0.916 1.00 96.50 72 ASP A N 1
ATOM 575 C CA . ASP A 1 72 ? 5.039 12.435 -2.297 1.00 96.50 72 ASP A CA 1
ATOM 576 C C . ASP A 1 72 ? 4.095 11.346 -2.854 1.00 96.50 72 ASP A C 1
ATOM 578 O O . ASP A 1 72 ? 4.514 10.185 -2.991 1.00 96.50 72 ASP A O 1
ATOM 582 N N . PRO A 1 73 ? 2.825 11.688 -3.156 1.00 93.44 73 PRO A N 1
ATOM 583 C CA . PRO A 1 73 ? 1.856 10.739 -3.692 1.00 93.44 73 PRO A CA 1
ATOM 584 C C . PRO A 1 73 ? 2.166 10.313 -5.134 1.00 93.44 73 PRO A C 1
ATOM 586 O O . PRO A 1 73 ? 1.909 9.160 -5.481 1.00 93.44 73 PRO A O 1
ATOM 589 N N . ASP A 1 74 ? 2.749 11.183 -5.962 1.00 97.12 74 ASP A N 1
ATOM 590 C CA . ASP A 1 74 ? 3.070 10.852 -7.352 1.00 97.12 74 ASP A CA 1
ATOM 591 C C . ASP A 1 74 ? 4.190 9.810 -7.390 1.00 97.12 74 ASP A C 1
ATOM 593 O O . ASP A 1 74 ? 4.085 8.808 -8.102 1.00 97.12 74 ASP A O 1
ATOM 597 N N . LEU A 1 75 ? 5.213 9.971 -6.544 1.00 97.81 75 LEU A N 1
ATOM 598 C CA . LEU A 1 75 ? 6.263 8.964 -6.374 1.00 97.81 75 LEU A CA 1
ATOM 599 C C . LEU A 1 75 ? 5.693 7.610 -5.926 1.00 97.81 75 LEU A C 1
ATOM 601 O O . LEU A 1 75 ? 6.091 6.572 -6.456 1.00 97.81 75 LEU A O 1
ATOM 605 N N . MET A 1 76 ? 4.760 7.603 -4.967 1.00 97.25 76 MET A N 1
ATOM 606 C CA . MET A 1 76 ? 4.120 6.368 -4.498 1.00 97.25 76 MET A CA 1
ATOM 607 C C . MET A 1 76 ? 3.377 5.652 -5.631 1.00 97.25 76 MET A C 1
ATOM 609 O O . MET A 1 76 ? 3.534 4.440 -5.796 1.00 97.25 76 MET A O 1
ATOM 613 N N . VAL A 1 77 ? 2.610 6.393 -6.436 1.00 97.31 77 VAL A N 1
ATOM 614 C CA . VAL A 1 77 ? 1.884 5.832 -7.584 1.00 97.31 77 VAL A CA 1
ATOM 615 C C . VAL A 1 77 ? 2.857 5.286 -8.626 1.00 97.31 77 VAL A C 1
ATOM 617 O O . VAL A 1 77 ? 2.691 4.146 -9.059 1.00 97.31 77 VAL A O 1
ATOM 620 N N . GLN A 1 78 ? 3.895 6.041 -8.995 1.00 98.31 78 GLN A N 1
ATOM 621 C CA . GLN A 1 78 ? 4.892 5.585 -9.971 1.00 98.31 78 GLN A CA 1
ATOM 622 C C . GLN A 1 78 ? 5.627 4.328 -9.492 1.00 98.31 78 GLN A C 1
ATOM 624 O O . GLN A 1 78 ? 5.788 3.379 -10.257 1.00 98.31 78 GLN A O 1
ATOM 629 N N . ALA A 1 79 ? 6.010 4.271 -8.214 1.00 98.44 79 ALA A N 1
ATOM 630 C CA . ALA A 1 79 ? 6.633 3.088 -7.631 1.00 98.44 79 ALA A CA 1
ATOM 631 C C . ALA A 1 79 ? 5.683 1.876 -7.642 1.00 98.44 79 ALA A C 1
ATOM 633 O O . ALA A 1 79 ? 6.090 0.775 -8.019 1.00 98.44 79 ALA A O 1
ATOM 634 N N . CYS A 1 80 ? 4.412 2.069 -7.279 1.00 98.50 80 CYS A N 1
ATOM 635 C CA . CYS A 1 80 ? 3.400 1.013 -7.309 1.00 98.50 80 CYS A CA 1
ATOM 636 C C . CYS A 1 80 ? 3.183 0.476 -8.732 1.00 98.50 80 CYS A C 1
ATOM 638 O O . CYS A 1 80 ? 3.197 -0.737 -8.935 1.00 98.50 80 CYS A O 1
ATOM 640 N N . VAL A 1 81 ? 3.026 1.364 -9.721 1.00 98.38 81 VAL A N 1
ATOM 641 C CA . VAL A 1 81 ? 2.857 1.004 -11.141 1.00 98.38 81 VAL A CA 1
ATOM 642 C C . VAL A 1 81 ? 4.103 0.308 -11.692 1.00 98.38 81 VAL A C 1
ATOM 644 O O . VAL A 1 81 ? 3.975 -0.667 -12.427 1.00 98.38 81 VAL A O 1
ATOM 647 N N . GLY A 1 82 ? 5.299 0.735 -11.278 1.00 98.25 82 GLY A N 1
ATOM 648 C CA . GLY A 1 82 ? 6.572 0.083 -11.603 1.00 98.25 82 GLY A CA 1
ATOM 649 C C . GLY A 1 82 ? 6.800 -1.266 -10.907 1.00 98.25 82 GLY A C 1
ATOM 650 O O . GLY A 1 82 ? 7.862 -1.863 -11.065 1.00 98.25 82 GLY A O 1
ATOM 651 N N . GLY A 1 83 ? 5.835 -1.754 -10.121 1.00 98.19 83 GLY A N 1
ATOM 652 C CA . GLY A 1 83 ? 5.908 -3.054 -9.460 1.00 98.19 83 GLY A CA 1
ATOM 653 C C . GLY A 1 83 ? 6.819 -3.088 -8.236 1.00 98.19 83 GLY A C 1
ATOM 654 O O . GLY A 1 83 ? 7.281 -4.163 -7.851 1.00 98.19 83 GLY A O 1
ATOM 655 N N . ALA A 1 84 ? 7.078 -1.937 -7.607 1.00 98.12 84 ALA A N 1
ATOM 656 C CA . ALA A 1 84 ? 7.884 -1.877 -6.393 1.00 98.12 84 ALA A CA 1
ATOM 657 C C . ALA A 1 84 ? 7.178 -2.532 -5.197 1.00 98.12 84 ALA A C 1
ATOM 659 O O . ALA A 1 84 ? 7.849 -3.081 -4.326 1.00 98.12 84 ALA A O 1
ATOM 660 N N . GLY A 1 85 ? 5.846 -2.499 -5.138 1.00 98.12 85 GLY A N 1
ATOM 661 C CA . GLY A 1 85 ? 5.104 -2.980 -3.979 1.00 98.12 85 GLY A CA 1
ATOM 662 C C . GLY A 1 85 ? 3.599 -2.764 -4.064 1.00 98.12 85 GLY A C 1
ATOM 663 O O . GLY A 1 85 ? 3.059 -2.471 -5.131 1.00 98.12 85 GLY A O 1
ATOM 664 N N . VAL A 1 86 ? 2.953 -2.909 -2.910 1.00 98.31 86 VAL A N 1
ATOM 665 C CA . VAL A 1 86 ? 1.535 -2.609 -2.678 1.00 98.31 86 VAL A CA 1
ATOM 666 C C . VAL A 1 86 ? 1.417 -1.190 -2.119 1.00 98.31 86 VAL A C 1
ATOM 668 O O . VAL A 1 86 ? 2.165 -0.847 -1.205 1.00 98.31 86 VAL A O 1
ATOM 671 N N . ALA A 1 87 ? 0.495 -0.386 -2.640 1.00 96.62 87 ALA A N 1
ATOM 672 C CA . ALA A 1 87 ? 0.149 0.946 -2.133 1.00 96.62 87 ALA A CA 1
ATOM 673 C C . ALA A 1 87 ? -1.281 0.979 -1.584 1.00 96.62 87 ALA A C 1
ATOM 675 O O . ALA A 1 87 ? -2.108 0.157 -2.050 1.00 96.62 87 ALA A O 1
#